Protein AF-A0A3D5JRG2-F1 (afdb_monomer_lite)

Foldseek 3Di:
DPPDDDDDDKDKDFQFDPDPDDGPAPVVSQPAFPVVVVVVLVVVVWDKDFDADPPRHRQWIWTDDDPKIKIFGWDFDDDVDNVHGPGIGTGMIMMD

pLDDT: mean 82.22, std 13.92, range [37.5, 97.5]

Secondary structure (DSSP, 8-state):
-PPPPP----EEEE-----SS----HHHH--SBHHHHHHHHHHTT-EEEEEE-TTSSEEEEEEEETTEEEEEEEEEEE-SSTTSEEEEEEEEEEE-

Sequence (96 aa):
MKKAGGVRTRLDLDFIDTTANQSAPATEICRIDSDRFASGLKAQGFVCESVSGEHGRVAYVQFQRERMRVIVDRIGVPSTSPRHIAHTCVHHVTVD

Radius of gyration: 15.92 Å; chains: 1; bounding box: 32×30×49 Å

Structure (mmCIF, N/CA/C/O backbone):
data_AF-A0A3D5JRG2-F1
#
_entry.id   AF-A0A3D5JRG2-F1
#
loop_
_atom_site.group_PDB
_atom_site.id
_atom_site.type_symbol
_atom_site.label_atom_id
_atom_site.label_alt_id
_atom_site.label_comp_id
_atom_site.label_asym_id
_atom_site.label_entity_id
_atom_site.label_seq_id
_atom_site.pdbx_PDB_ins_code
_atom_site.Cartn_x
_atom_site.Cartn_y
_atom_site.Cartn_z
_atom_site.occupancy
_atom_site.B_iso_or_equiv
_atom_site.auth_seq_id
_atom_site.auth_comp_id
_atom_site.auth_asym_id
_atom_site.auth_atom_id
_atom_site.pdbx_PDB_model_num
ATOM 1 N N . MET A 1 1 ? -7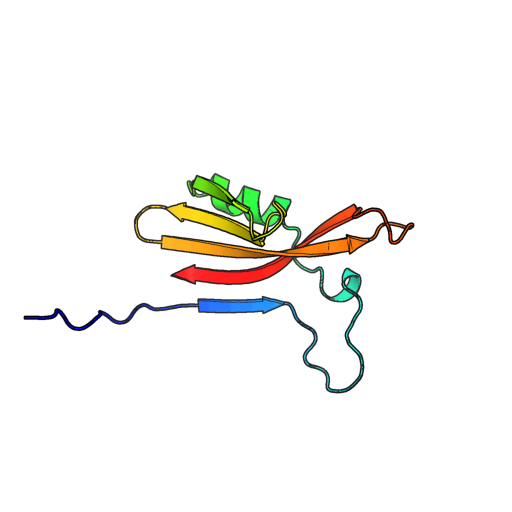.062 -18.127 33.734 1.00 37.50 1 MET A N 1
ATOM 2 C CA . MET A 1 1 ? -7.796 -18.445 32.486 1.00 37.50 1 MET A CA 1
ATOM 3 C C . MET A 1 1 ? -7.198 -17.640 31.338 1.00 37.50 1 MET A C 1
ATOM 5 O O . MET A 1 1 ? -7.368 -16.429 31.311 1.00 37.50 1 MET A O 1
ATOM 9 N N . LYS A 1 2 ? -6.453 -18.278 30.426 1.00 44.00 2 LYS A N 1
ATOM 10 C CA . LYS A 1 2 ? -6.040 -17.649 29.161 1.00 44.00 2 LYS A CA 1
ATOM 11 C C . LYS A 1 2 ? -7.256 -17.681 28.232 1.00 44.00 2 LYS A C 1
ATOM 13 O O . LYS A 1 2 ? -7.739 -18.767 27.926 1.00 44.00 2 LYS A O 1
ATOM 18 N N . LYS A 1 3 ? -7.794 -16.521 27.845 1.00 43.41 3 LYS A N 1
ATOM 19 C CA . LYS A 1 3 ? -8.822 -16.464 26.796 1.00 43.41 3 LYS A CA 1
ATOM 20 C C . LYS A 1 3 ? -8.206 -17.028 25.515 1.00 43.41 3 LYS A C 1
ATOM 22 O O . LYS A 1 3 ? -7.162 -16.544 25.084 1.00 43.41 3 LYS A O 1
ATOM 27 N N . ALA A 1 4 ? -8.832 -18.061 24.955 1.00 51.47 4 ALA A N 1
ATOM 28 C CA . ALA A 1 4 ? -8.516 -18.553 23.624 1.00 51.47 4 ALA A CA 1
ATOM 29 C C . ALA A 1 4 ? -8.624 -17.378 22.639 1.00 51.47 4 ALA A C 1
ATOM 31 O O . ALA A 1 4 ? -9.612 -16.640 22.665 1.00 51.47 4 ALA A O 1
ATOM 32 N N . GLY A 1 5 ? -7.570 -17.161 21.849 1.00 50.88 5 GLY A N 1
ATOM 33 C CA . GLY A 1 5 ? -7.534 -16.118 20.831 1.00 50.88 5 GLY A CA 1
ATOM 34 C C . GLY A 1 5 ? -8.686 -16.327 19.858 1.00 50.88 5 GLY A C 1
ATOM 35 O O . GLY A 1 5 ? -8.782 -17.385 19.242 1.00 50.88 5 GLY A O 1
ATOM 36 N N . GLY A 1 6 ? -9.585 -15.345 19.773 1.00 56.22 6 GLY A N 1
ATOM 37 C CA . GLY A 1 6 ? -10.649 -15.354 18.776 1.00 56.22 6 GLY A CA 1
ATOM 38 C C . GLY A 1 6 ? -10.051 -15.448 17.375 1.00 56.22 6 GLY A C 1
ATOM 39 O O . GLY A 1 6 ? -8.939 -14.966 17.149 1.00 56.22 6 GLY A O 1
ATOM 40 N N . VAL A 1 7 ? -10.781 -16.081 16.455 1.00 61.34 7 VAL A N 1
ATOM 41 C CA . VAL A 1 7 ? -10.406 -16.161 15.040 1.00 61.34 7 VAL A CA 1
ATOM 42 C C . VAL A 1 7 ? -10.151 -14.739 14.540 1.00 61.34 7 VAL A C 1
ATOM 44 O O . VAL A 1 7 ? -11.081 -13.949 14.394 1.00 61.34 7 VAL A O 1
ATOM 47 N N . ARG A 1 8 ? -8.879 -14.391 14.341 1.00 65.44 8 ARG A N 1
ATOM 48 C CA . ARG A 1 8 ? -8.495 -13.193 13.603 1.00 65.44 8 ARG A CA 1
ATOM 49 C C . ARG A 1 8 ? -8.597 -13.555 12.133 1.00 65.44 8 ARG A C 1
ATOM 51 O O . ARG A 1 8 ? -7.782 -14.330 11.638 1.00 65.44 8 ARG A O 1
ATOM 58 N N . THR A 1 9 ? -9.621 -13.045 11.462 1.00 80.62 9 THR A N 1
ATOM 59 C CA . THR A 1 9 ? -9.701 -13.132 10.006 1.00 80.62 9 THR A CA 1
ATOM 60 C C . THR A 1 9 ? -8.633 -12.210 9.442 1.00 80.62 9 THR A C 1
ATOM 62 O O . THR A 1 9 ? -8.786 -10.994 9.498 1.00 80.62 9 THR A O 1
ATOM 65 N N . ARG A 1 10 ? -7.541 -12.798 8.955 1.00 89.12 10 ARG A N 1
ATOM 66 C CA . ARG A 1 10 ? -6.475 -12.091 8.250 1.00 89.12 10 ARG A CA 1
ATOM 67 C C . ARG A 1 10 ? -6.665 -12.294 6.753 1.00 89.12 10 ARG A C 1
ATOM 69 O O . ARG A 1 10 ? -6.881 -13.425 6.318 1.00 89.12 10 ARG A O 1
ATOM 76 N N . LEU A 1 11 ? -6.598 -11.209 5.991 1.00 93.25 11 LEU A N 1
ATOM 77 C CA . LEU A 1 11 ? -6.520 -11.252 4.534 1.00 93.25 11 LEU A CA 1
ATOM 78 C C . LEU A 1 11 ? -5.136 -10.776 4.107 1.00 93.25 11 LEU A C 1
ATOM 80 O O . LEU A 1 11 ? -4.726 -9.683 4.490 1.00 93.25 11 LEU A O 1
ATOM 84 N N . ASP A 1 12 ? -4.468 -11.581 3.292 1.00 93.44 12 ASP A N 1
ATOM 85 C CA . ASP A 1 12 ? -3.186 -11.264 2.677 1.00 93.44 12 ASP A CA 1
ATOM 86 C C . ASP A 1 12 ? -3.362 -11.221 1.157 1.00 93.44 12 ASP A C 1
ATOM 88 O O . ASP A 1 12 ? -3.956 -12.123 0.561 1.00 93.44 12 ASP A O 1
ATOM 92 N N . LEU A 1 13 ? -2.890 -10.141 0.542 1.00 92.00 13 LEU A N 1
ATOM 93 C CA . LEU A 1 13 ? -2.951 -9.911 -0.898 1.00 92.00 13 LEU A CA 1
ATOM 94 C C . LEU A 1 13 ? -1.545 -9.598 -1.401 1.00 92.00 13 LEU A C 1
ATOM 96 O O . LEU A 1 13 ? -0.992 -8.548 -1.072 1.00 92.00 13 LEU A O 1
ATOM 100 N N . ASP A 1 14 ? -1.004 -10.492 -2.221 1.00 89.88 14 ASP A N 1
ATOM 101 C CA . ASP A 1 14 ? 0.300 -10.343 -2.860 1.00 89.88 14 ASP A CA 1
ATOM 102 C C . ASP A 1 14 ? 0.153 -9.904 -4.318 1.00 89.88 14 ASP A C 1
ATOM 104 O O . ASP A 1 14 ? -0.581 -10.509 -5.104 1.00 89.88 14 ASP A O 1
ATOM 108 N N . PHE A 1 15 ? 0.898 -8.867 -4.692 1.00 87.50 15 PHE A N 1
ATOM 109 C CA . PHE A 1 15 ? 1.060 -8.424 -6.072 1.00 87.50 15 PHE A CA 1
ATOM 110 C C . PHE A 1 15 ? 2.443 -8.868 -6.535 1.00 87.50 15 PHE A C 1
ATOM 112 O O . PHE A 1 15 ? 3.412 -8.124 -6.422 1.00 87.50 15 PHE A O 1
ATOM 119 N N . ILE A 1 16 ? 2.531 -10.111 -7.009 1.00 83.62 16 ILE A N 1
ATOM 120 C CA . ILE A 1 16 ? 3.780 -10.756 -7.428 1.00 83.62 16 ILE A CA 1
ATOM 121 C C . ILE A 1 16 ? 3.598 -11.487 -8.759 1.00 83.62 16 ILE A C 1
ATOM 123 O O . ILE A 1 16 ? 2.484 -11.855 -9.137 1.00 83.62 16 ILE A O 1
ATOM 127 N N . ASP A 1 17 ? 4.707 -11.724 -9.452 1.00 82.69 17 ASP A N 1
ATOM 128 C CA . ASP A 1 17 ? 4.764 -12.693 -10.542 1.00 82.69 17 ASP A CA 1
ATOM 129 C C . ASP A 1 17 ? 4.977 -14.099 -9.960 1.00 82.69 17 ASP A C 1
ATOM 131 O O . ASP A 1 17 ? 5.935 -14.336 -9.225 1.00 82.69 17 ASP A O 1
ATOM 135 N N . THR A 1 18 ? 4.058 -15.019 -10.253 1.00 81.38 18 THR A N 1
ATOM 136 C CA . THR A 1 18 ? 4.101 -16.413 -9.782 1.00 81.38 18 THR A CA 1
ATOM 137 C C . THR A 1 18 ? 4.615 -17.387 -10.843 1.00 81.38 18 THR A C 1
ATOM 139 O O . THR A 1 18 ? 4.620 -18.600 -10.615 1.00 81.38 18 THR A O 1
ATOM 142 N N . THR A 1 19 ? 5.032 -16.895 -12.014 1.00 80.62 19 THR A N 1
ATOM 143 C CA . THR A 1 19 ? 5.534 -17.750 -13.089 1.00 80.62 19 THR A CA 1
ATOM 144 C C . THR A 1 19 ? 6.903 -18.345 -12.744 1.00 80.62 19 THR A C 1
ATOM 146 O O . THR A 1 19 ? 7.752 -17.731 -12.103 1.00 80.62 19 THR A O 1
ATOM 149 N N . ALA A 1 20 ? 7.120 -19.601 -13.146 1.00 70.00 20 ALA A N 1
ATOM 150 C CA . ALA A 1 20 ? 8.273 -20.391 -12.708 1.00 70.00 20 ALA A CA 1
ATOM 151 C C . ALA A 1 20 ? 9.618 -19.956 -13.323 1.00 70.00 20 ALA A C 1
ATOM 153 O O . ALA A 1 20 ? 10.659 -20.444 -12.895 1.00 70.00 20 ALA A O 1
ATOM 154 N N . ASN A 1 21 ? 9.613 -19.074 -14.328 1.00 61.34 21 ASN A N 1
ATOM 155 C CA . ASN A 1 21 ? 10.816 -18.627 -15.019 1.00 61.34 21 ASN A CA 1
ATOM 156 C C . ASN A 1 21 ? 10.730 -17.128 -15.324 1.00 61.34 21 ASN A C 1
ATOM 158 O O . ASN A 1 21 ? 9.989 -16.725 -16.214 1.00 61.34 21 ASN A O 1
ATOM 162 N N . GLN A 1 22 ? 11.620 -16.384 -14.659 1.00 59.59 22 GLN A N 1
ATOM 163 C CA . GLN A 1 22 ? 11.826 -14.928 -14.670 1.00 59.59 22 GLN A CA 1
ATOM 164 C C . GLN A 1 22 ? 10.985 -14.163 -13.641 1.00 59.59 22 GLN A C 1
ATOM 166 O O . GLN A 1 22 ? 9.776 -14.289 -13.572 1.00 59.59 22 GLN A O 1
ATOM 171 N N . SER A 1 23 ? 11.673 -13.353 -12.831 1.00 72.25 23 SER A N 1
ATOM 172 C CA . SER A 1 23 ? 11.048 -12.342 -11.981 1.00 72.25 23 SER A CA 1
ATOM 173 C C . SER A 1 23 ? 10.670 -11.173 -12.881 1.00 72.25 23 SER A C 1
ATOM 175 O O . SER A 1 23 ? 11.576 -10.473 -13.345 1.00 72.25 23 SER A O 1
ATOM 177 N N . ALA A 1 24 ? 9.376 -10.950 -13.129 1.00 74.25 24 ALA A N 1
ATOM 178 C CA . ALA A 1 24 ? 8.937 -9.751 -13.834 1.00 74.25 24 ALA A CA 1
ATOM 179 C C . ALA A 1 24 ? 9.556 -8.484 -13.204 1.00 74.25 24 ALA A C 1
ATOM 181 O O . ALA A 1 24 ? 9.697 -8.393 -11.974 1.00 74.25 24 ALA A O 1
ATOM 182 N N . PRO A 1 25 ? 9.964 -7.493 -14.016 1.00 78.50 25 PRO A N 1
ATOM 183 C CA . PRO A 1 25 ? 10.467 -6.232 -13.495 1.00 78.50 25 PRO A CA 1
ATOM 184 C C . PRO A 1 25 ? 9.382 -5.523 -12.675 1.00 78.50 25 PRO A C 1
ATOM 186 O O . PRO A 1 25 ? 8.187 -5.634 -12.954 1.00 78.50 25 PRO A O 1
ATOM 189 N N . ALA A 1 26 ? 9.792 -4.721 -11.687 1.00 74.31 26 ALA A N 1
ATOM 190 C CA . ALA A 1 26 ? 8.866 -3.997 -10.810 1.00 74.31 26 ALA A CA 1
ATOM 191 C C . ALA A 1 26 ? 7.838 -3.147 -11.584 1.00 74.31 26 ALA A C 1
ATOM 193 O O . ALA A 1 26 ? 6.712 -2.989 -11.126 1.00 74.31 26 ALA A O 1
ATOM 194 N N . THR A 1 27 ? 8.189 -2.647 -12.773 1.00 77.88 27 THR A N 1
ATOM 195 C CA . THR A 1 27 ? 7.282 -1.922 -13.680 1.00 77.88 27 THR A CA 1
ATOM 196 C C . THR A 1 27 ? 6.090 -2.753 -14.163 1.00 77.88 27 THR A C 1
ATOM 198 O O . THR A 1 27 ? 5.035 -2.189 -14.423 1.00 77.88 27 THR A O 1
ATOM 201 N N . GLU A 1 28 ? 6.231 -4.073 -14.292 1.00 79.06 28 GLU A N 1
ATOM 202 C CA . GLU A 1 28 ? 5.166 -4.975 -14.762 1.00 79.06 28 GLU A CA 1
ATOM 203 C C . GLU A 1 28 ? 4.263 -5.466 -13.619 1.00 79.06 28 GLU A C 1
ATOM 205 O O . GLU A 1 28 ? 3.066 -5.713 -13.817 1.00 79.06 28 GLU A O 1
ATOM 210 N N . ILE A 1 29 ? 4.829 -5.550 -12.411 1.00 81.56 29 ILE A N 1
ATOM 211 C CA . ILE A 1 29 ? 4.129 -5.915 -11.171 1.00 81.56 29 ILE A CA 1
ATOM 212 C C . ILE A 1 29 ? 3.400 -4.703 -10.559 1.00 81.56 29 ILE A C 1
ATOM 214 O O . ILE A 1 29 ? 2.380 -4.855 -9.887 1.00 81.56 29 ILE A O 1
ATOM 218 N N . CYS A 1 30 ? 3.877 -3.484 -10.819 1.00 84.38 30 CYS A N 1
ATOM 219 C CA . CYS A 1 30 ? 3.321 -2.229 -10.313 1.00 84.38 30 CYS A CA 1
ATOM 220 C C . CYS A 1 30 ? 1.939 -1.917 -10.918 1.00 84.38 30 CYS A C 1
ATOM 222 O O . CYS A 1 30 ? 1.797 -1.169 -11.882 1.00 84.38 30 CYS A O 1
ATOM 224 N N . ARG A 1 31 ? 0.894 -2.527 -10.344 1.00 83.12 31 ARG A N 1
ATOM 225 C CA . ARG A 1 31 ? -0.511 -2.363 -10.764 1.00 83.12 31 ARG A CA 1
ATOM 226 C C . ARG A 1 31 ? -1.278 -1.341 -9.935 1.00 83.12 31 ARG A C 1
ATOM 228 O O . ARG A 1 31 ? -2.218 -0.731 -10.441 1.00 83.12 31 ARG A O 1
ATOM 235 N N . ILE A 1 32 ? -0.902 -1.171 -8.669 1.00 90.06 32 ILE A N 1
ATOM 236 C CA . ILE A 1 32 ? -1.586 -0.283 -7.728 1.00 90.06 32 ILE A CA 1
ATOM 237 C C . ILE A 1 32 ? -0.600 0.763 -7.227 1.00 90.06 32 ILE A C 1
ATOM 239 O O . ILE A 1 32 ? 0.304 0.458 -6.451 1.00 90.06 32 ILE A O 1
ATOM 243 N N . ASP A 1 33 ? -0.818 2.006 -7.644 1.00 91.00 33 ASP A N 1
ATOM 244 C CA . ASP A 1 33 ? -0.080 3.161 -7.141 1.00 91.00 33 ASP A CA 1
ATOM 245 C C . ASP A 1 33 ? -0.302 3.346 -5.629 1.00 91.00 33 ASP A C 1
ATOM 247 O O . ASP A 1 33 ? -1.440 3.351 -5.139 1.00 91.00 33 ASP A O 1
ATOM 251 N N . SER A 1 34 ? 0.795 3.492 -4.885 1.00 91.06 34 SER A N 1
ATOM 252 C CA . SER A 1 34 ? 0.763 3.559 -3.423 1.00 91.06 34 SER A CA 1
ATOM 253 C C . SER A 1 34 ? 0.073 4.822 -2.900 1.00 91.06 34 SER A C 1
ATOM 255 O O . SER A 1 34 ? -0.630 4.763 -1.887 1.00 91.06 34 SER A O 1
ATOM 257 N N . ASP A 1 35 ? 0.245 5.967 -3.561 1.00 91.81 35 ASP A N 1
ATOM 258 C CA . ASP A 1 35 ? -0.313 7.237 -3.089 1.00 91.81 35 ASP A CA 1
ATOM 259 C C . ASP A 1 35 ? -1.822 7.293 -3.322 1.00 91.81 35 ASP A C 1
ATOM 261 O O . ASP A 1 35 ? -2.582 7.731 -2.447 1.00 91.81 35 ASP A O 1
ATOM 265 N N . ARG A 1 36 ? -2.281 6.755 -4.456 1.00 93.69 36 ARG A N 1
ATOM 266 C CA . ARG A 1 36 ? -3.704 6.553 -4.736 1.00 93.69 36 ARG A CA 1
ATOM 267 C C . ARG A 1 36 ? -4.338 5.601 -3.725 1.00 93.69 36 ARG A C 1
ATOM 269 O O . ARG A 1 36 ? -5.409 5.911 -3.200 1.00 93.69 36 ARG A O 1
ATOM 276 N N . PHE A 1 37 ? -3.686 4.477 -3.423 1.00 94.50 37 PHE A N 1
ATOM 277 C CA . PHE A 1 37 ? -4.174 3.518 -2.429 1.00 94.50 37 PHE A CA 1
ATOM 278 C C . PHE A 1 37 ? -4.289 4.157 -1.036 1.00 94.50 37 PHE A C 1
ATOM 280 O O . PHE A 1 37 ? -5.344 4.100 -0.399 1.00 94.50 37 PHE A O 1
ATOM 287 N N . ALA A 1 38 ? -3.235 4.853 -0.600 1.00 94.69 38 ALA A N 1
ATOM 288 C CA . ALA A 1 38 ? -3.201 5.550 0.682 1.00 94.69 38 ALA A CA 1
ATOM 289 C C . ALA A 1 38 ? -4.288 6.627 0.789 1.00 94.69 38 ALA A C 1
ATOM 291 O O . ALA A 1 38 ? -4.942 6.754 1.825 1.00 94.69 38 ALA A O 1
ATOM 292 N N . SER A 1 39 ? -4.500 7.394 -0.282 1.00 95.44 39 SER A N 1
ATOM 293 C CA . SER A 1 39 ? -5.543 8.423 -0.343 1.00 95.44 39 SER A CA 1
ATOM 294 C C . SER A 1 39 ? -6.942 7.822 -0.214 1.00 95.44 39 SER A C 1
ATOM 296 O O . SER A 1 39 ? -7.776 8.373 0.502 1.00 95.44 39 SER A O 1
ATOM 298 N N . GLY A 1 40 ? -7.181 6.660 -0.832 1.00 96.75 40 GLY A N 1
ATOM 299 C CA . GLY A 1 40 ? -8.437 5.921 -0.698 1.00 96.75 40 GLY A CA 1
ATOM 300 C C . GLY A 1 40 ? -8.739 5.524 0.749 1.00 96.75 40 GLY A C 1
ATOM 301 O O . GLY A 1 40 ? -9.834 5.788 1.240 1.00 96.75 40 GLY A O 1
ATOM 302 N N . LEU A 1 41 ? -7.759 4.963 1.466 1.00 96.62 41 LEU A N 1
ATOM 303 C CA . LEU A 1 41 ? -7.927 4.591 2.877 1.00 96.62 41 LEU A CA 1
ATOM 304 C C . LEU A 1 41 ? -8.117 5.814 3.784 1.00 96.62 41 LEU A C 1
ATOM 306 O O . LEU A 1 41 ? -8.997 5.816 4.647 1.00 96.62 41 LEU A O 1
ATOM 310 N N . LYS A 1 42 ? -7.354 6.889 3.561 1.00 96.50 42 LYS A N 1
ATOM 311 C CA . LYS A 1 42 ? -7.512 8.148 4.308 1.00 96.50 42 LYS A 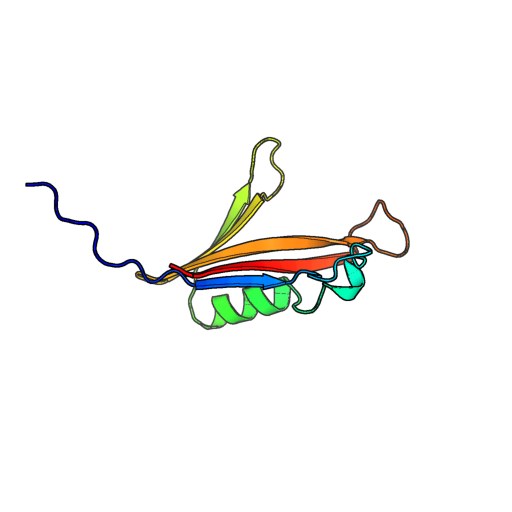CA 1
ATOM 312 C C . LYS A 1 42 ? -8.900 8.760 4.112 1.00 96.50 42 LYS A C 1
ATOM 314 O O . LYS A 1 42 ? -9.507 9.197 5.085 1.00 96.50 42 LYS A O 1
ATOM 319 N N . ALA A 1 43 ? -9.438 8.729 2.891 1.00 97.31 43 ALA A N 1
ATOM 320 C CA . ALA A 1 43 ? -10.796 9.198 2.603 1.00 97.31 43 ALA A CA 1
ATOM 321 C C . ALA A 1 43 ? -11.881 8.379 3.330 1.00 97.31 43 ALA A C 1
ATOM 323 O O . ALA A 1 43 ? -12.976 8.879 3.568 1.00 97.31 43 ALA A O 1
ATOM 324 N N . GLN A 1 44 ? -11.570 7.140 3.721 1.00 96.25 44 GLN A N 1
ATOM 325 C CA . GLN A 1 44 ? -12.426 6.284 4.548 1.00 96.25 44 GLN A CA 1
ATOM 326 C C . GLN A 1 44 ? -12.178 6.466 6.061 1.00 96.25 44 GLN A C 1
ATOM 328 O O . GLN A 1 44 ? -12.726 5.720 6.869 1.00 96.25 44 GLN A O 1
ATOM 333 N N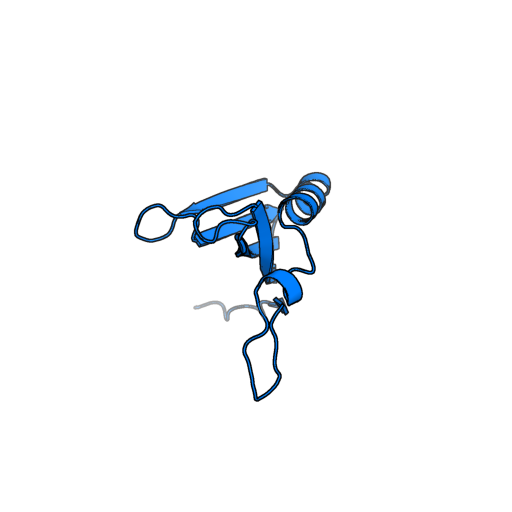 . GLY A 1 45 ? -11.363 7.439 6.474 1.00 96.69 45 GLY A N 1
ATOM 334 C CA . GLY A 1 45 ? -11.115 7.751 7.884 1.00 96.69 45 GLY A CA 1
ATOM 335 C C . GLY A 1 45 ? -10.044 6.892 8.557 1.00 96.69 45 GLY A C 1
ATOM 336 O O . GLY A 1 45 ? -9.994 6.845 9.783 1.00 96.69 45 GLY A O 1
ATOM 337 N N . PHE A 1 46 ? -9.193 6.204 7.791 1.00 97.50 46 PHE A N 1
ATOM 338 C CA . PHE A 1 46 ? -8.016 5.555 8.365 1.00 97.50 46 PHE A CA 1
ATOM 339 C C . PHE A 1 46 ? -6.917 6.574 8.680 1.00 97.50 46 PHE A C 1
ATOM 341 O O . PHE A 1 46 ? -6.590 7.435 7.858 1.00 97.50 46 PHE A O 1
ATOM 348 N N . VAL A 1 47 ? -6.289 6.420 9.845 1.00 96.38 47 VAL A N 1
ATOM 349 C CA . VAL A 1 47 ? -5.074 7.148 10.227 1.00 96.38 47 VAL A CA 1
ATOM 350 C C . VAL A 1 47 ? -3.868 6.426 9.640 1.00 96.38 47 VAL A C 1
ATOM 352 O O . VAL A 1 47 ? -3.757 5.213 9.775 1.00 96.38 47 VAL A O 1
ATOM 355 N N . CYS A 1 48 ? -2.983 7.163 8.973 1.00 94.94 48 CYS A N 1
ATOM 356 C CA . CYS A 1 48 ? -1.824 6.627 8.261 1.00 94.94 48 CYS A CA 1
ATOM 357 C C . CYS A 1 48 ? -0.535 6.906 9.037 1.00 94.94 48 CYS A C 1
ATOM 359 O O . CYS A 1 48 ? -0.257 8.059 9.361 1.00 94.94 48 CYS A O 1
ATOM 361 N N . GLU A 1 49 ? 0.297 5.885 9.217 1.00 92.69 49 GLU A N 1
ATOM 362 C CA . GLU A 1 49 ? 1.606 5.985 9.863 1.00 92.69 49 GLU A CA 1
ATOM 363 C C . GLU A 1 49 ? 2.665 5.258 9.029 1.00 92.69 49 GLU A C 1
ATOM 365 O O . GLU A 1 49 ? 2.430 4.165 8.512 1.00 92.69 49 GLU A O 1
ATOM 370 N N . SER A 1 50 ? 3.841 5.870 8.881 1.00 89.38 50 SER A N 1
ATOM 371 C CA . SER A 1 50 ? 4.992 5.218 8.245 1.00 89.38 50 SER A CA 1
ATOM 372 C C . SER A 1 50 ? 5.836 4.549 9.317 1.00 89.38 50 SER A C 1
ATOM 374 O O . SER A 1 50 ? 6.242 5.212 10.271 1.00 89.38 50 SER A O 1
ATOM 376 N N . VAL A 1 51 ? 6.111 3.257 9.155 1.00 82.31 51 VAL A N 1
ATOM 377 C CA . VAL A 1 51 ? 6.959 2.510 10.081 1.00 82.31 51 VAL A CA 1
ATOM 378 C C . VAL A 1 51 ? 8.315 2.295 9.434 1.00 82.31 51 VAL A C 1
ATOM 380 O O . VAL A 1 51 ? 8.429 1.673 8.377 1.00 82.31 51 VAL A O 1
ATOM 383 N N . SER A 1 52 ? 9.353 2.834 10.066 1.00 80.62 52 SER A N 1
ATOM 384 C CA . SER A 1 52 ? 10.734 2.645 9.631 1.00 80.62 52 SER A CA 1
ATOM 385 C C . SER A 1 52 ? 11.303 1.348 10.193 1.00 80.62 52 SER A C 1
ATOM 387 O O . SER A 1 52 ? 11.150 1.061 11.378 1.00 80.62 52 SER A O 1
ATOM 389 N N . GLY A 1 53 ? 11.964 0.573 9.338 1.00 73.69 53 GLY A N 1
ATOM 390 C CA . GLY A 1 53 ? 12.713 -0.612 9.735 1.00 73.69 53 GLY A CA 1
ATOM 391 C C . GLY A 1 53 ? 14.112 -0.278 10.248 1.00 73.69 53 GLY A C 1
ATOM 392 O O . GLY A 1 53 ? 14.512 0.888 10.364 1.00 73.69 53 GLY A O 1
ATOM 393 N N . GLU A 1 54 ? 14.882 -1.331 10.510 1.00 69.56 54 GLU A N 1
ATOM 394 C CA . GLU A 1 54 ? 16.318 -1.234 10.767 1.00 69.56 54 GLU A CA 1
ATOM 395 C C . GLU A 1 54 ? 16.974 -0.464 9.603 1.00 69.56 54 GLU A C 1
ATOM 397 O O . GLU A 1 54 ? 16.668 -0.708 8.437 1.00 69.56 54 GLU A O 1
ATOM 402 N N . HIS A 1 55 ? 17.814 0.529 9.905 1.00 73.69 55 HIS A N 1
ATOM 403 C CA . HIS A 1 55 ? 18.388 1.509 8.956 1.00 73.69 55 HIS A CA 1
ATOM 404 C C . HIS A 1 55 ? 17.505 2.703 8.544 1.00 73.69 55 HIS A C 1
ATOM 406 O O . HIS A 1 55 ? 17.879 3.440 7.630 1.00 73.69 55 HIS A O 1
ATOM 412 N N . GLY A 1 56 ? 16.367 2.946 9.203 1.00 61.34 56 GLY A N 1
ATOM 413 C CA . GLY A 1 56 ? 15.598 4.191 9.033 1.00 61.34 56 GLY A CA 1
ATOM 414 C C . GLY A 1 56 ? 14.881 4.325 7.684 1.00 61.34 56 GLY A C 1
ATOM 415 O O . GLY A 1 56 ? 14.291 5.366 7.398 1.00 61.34 56 GLY A O 1
ATOM 416 N N . ARG A 1 57 ? 14.907 3.274 6.859 1.00 66.81 57 ARG A N 1
ATOM 417 C CA . ARG A 1 57 ? 14.084 3.165 5.652 1.00 66.81 57 ARG A CA 1
ATOM 418 C C . ARG A 1 57 ? 12.670 2.782 6.064 1.00 66.81 57 ARG A C 1
ATOM 420 O O . ARG A 1 57 ? 12.509 1.943 6.945 1.00 66.81 57 ARG A O 1
ATOM 427 N N . VAL A 1 58 ? 11.660 3.371 5.426 1.00 67.44 58 VAL A N 1
ATOM 428 C CA . VAL A 1 58 ? 10.267 2.943 5.618 1.00 67.44 58 VAL A CA 1
ATOM 429 C C . VAL A 1 58 ? 10.175 1.468 5.230 1.00 67.44 58 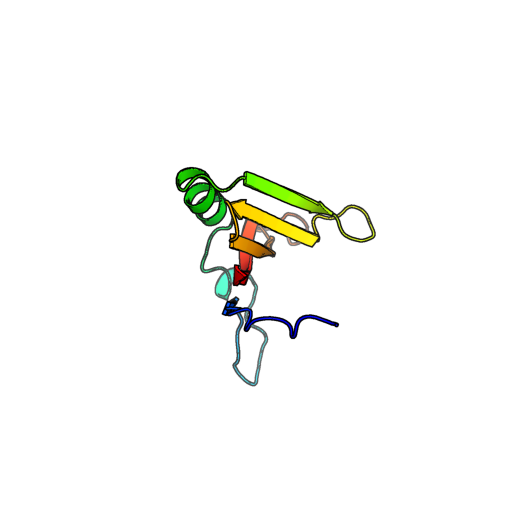VAL A C 1
ATOM 431 O O . VAL A 1 58 ? 10.438 1.125 4.080 1.00 67.44 58 VAL A O 1
ATOM 434 N N . ALA A 1 59 ? 9.862 0.616 6.204 1.00 75.56 59 ALA A N 1
ATOM 435 C CA . ALA A 1 59 ? 9.654 -0.810 5.994 1.00 75.56 59 ALA A CA 1
ATOM 436 C 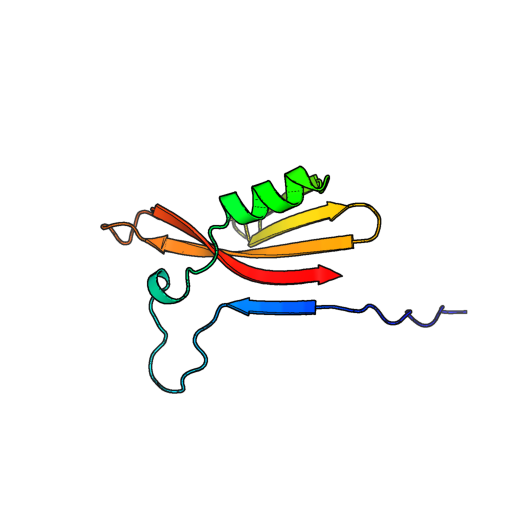C . ALA A 1 59 ? 8.254 -1.047 5.423 1.00 75.56 59 ALA A C 1
ATOM 438 O O . ALA A 1 59 ? 8.112 -1.717 4.408 1.00 75.56 59 ALA A O 1
ATOM 439 N N . TYR A 1 60 ? 7.246 -0.420 6.033 1.00 81.75 60 TYR A N 1
ATOM 440 C CA . TYR A 1 60 ? 5.855 -0.499 5.601 1.00 81.75 60 TYR A CA 1
ATOM 441 C C . TYR A 1 60 ? 5.074 0.745 6.019 1.00 81.75 60 TYR A C 1
ATOM 443 O O . TYR A 1 60 ? 5.514 1.553 6.846 1.00 81.75 60 TYR A O 1
ATOM 451 N N . VAL A 1 61 ? 3.881 0.893 5.454 1.00 91.81 61 VAL A N 1
ATOM 452 C CA . VAL A 1 61 ? 2.911 1.898 5.891 1.00 91.81 61 VAL A CA 1
ATOM 453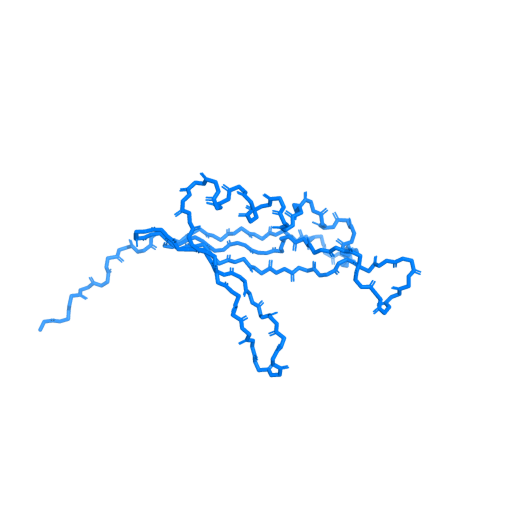 C C . VAL A 1 61 ? 1.709 1.201 6.486 1.00 91.81 61 VAL A C 1
ATOM 455 O O . VAL A 1 61 ? 1.167 0.274 5.893 1.00 91.81 61 VAL A O 1
ATOM 458 N N . GLN A 1 62 ? 1.303 1.646 7.670 1.00 94.25 62 GLN A N 1
ATOM 459 C CA . GLN A 1 62 ? 0.124 1.129 8.340 1.00 94.25 62 GLN A CA 1
ATOM 460 C C . GLN A 1 62 ? -1.003 2.152 8.328 1.00 94.25 62 GLN A C 1
ATOM 462 O O . GLN A 1 62 ? -0.789 3.358 8.456 1.00 94.25 62 GLN A O 1
ATOM 467 N N . PHE A 1 63 ? -2.216 1.639 8.205 1.00 96.56 63 PHE A N 1
ATOM 468 C CA . PHE A 1 63 ? -3.453 2.388 8.278 1.00 96.56 63 PHE A CA 1
ATOM 469 C C . PHE A 1 63 ? -4.311 1.772 9.374 1.00 96.56 63 PHE A C 1
ATOM 471 O O . PHE A 1 63 ? -4.511 0.558 9.383 1.00 96.56 63 PHE A O 1
ATOM 478 N N . GLN A 1 64 ? -4.828 2.582 10.292 1.00 95.38 64 GLN A N 1
ATOM 479 C CA . GLN A 1 64 ? -5.653 2.095 11.397 1.00 95.38 64 GLN A CA 1
ATOM 480 C C . GLN A 1 64 ? -6.983 2.842 11.475 1.00 95.38 64 GLN A C 1
ATOM 482 O O . GLN A 1 64 ? -7.032 4.067 11.338 1.00 95.38 64 GLN A O 1
ATOM 487 N N . ARG A 1 65 ? -8.065 2.092 11.706 1.00 94.94 65 ARG A N 1
ATOM 488 C CA . ARG A 1 65 ? -9.406 2.614 11.994 1.00 94.94 65 ARG A CA 1
ATOM 489 C C . ARG A 1 65 ? -10.149 1.632 12.895 1.00 94.94 65 ARG A C 1
ATOM 491 O O . ARG A 1 65 ? -10.400 0.497 12.500 1.00 94.94 65 ARG A O 1
ATOM 498 N N . GLU A 1 66 ? -10.541 2.080 14.085 1.00 90.06 66 GLU A N 1
ATOM 499 C CA . GLU A 1 66 ? -11.231 1.256 15.089 1.00 90.06 66 GLU A CA 1
ATOM 500 C C . GLU A 1 66 ? -10.496 -0.068 15.388 1.00 90.06 66 GLU A C 1
ATOM 502 O O . GLU A 1 66 ? -9.420 -0.059 15.978 1.00 90.06 66 GLU A O 1
ATOM 507 N N . ARG A 1 67 ? -11.085 -1.211 15.006 1.00 87.88 67 ARG A N 1
ATOM 508 C CA . ARG A 1 67 ? -10.533 -2.562 15.185 1.00 87.88 67 ARG A CA 1
ATOM 509 C C . ARG A 1 67 ? -9.939 -3.142 13.902 1.00 87.88 67 ARG A C 1
ATOM 511 O O . ARG A 1 67 ? -9.700 -4.341 13.871 1.00 87.88 67 ARG A O 1
ATOM 518 N N . MET A 1 68 ? -9.757 -2.318 12.872 1.00 91.19 68 MET A N 1
ATOM 519 C CA . MET A 1 68 ? -9.200 -2.721 11.589 1.00 91.19 68 MET A CA 1
ATOM 520 C C . MET A 1 68 ? -7.843 -2.065 11.379 1.00 91.19 68 MET A C 1
ATOM 522 O O . MET A 1 68 ? -7.693 -0.844 11.528 1.00 91.19 68 MET A O 1
ATOM 526 N N . ARG A 1 69 ? -6.870 -2.870 10.977 1.00 94.38 69 ARG A N 1
ATOM 527 C CA . ARG A 1 69 ? -5.560 -2.402 10.553 1.00 94.38 69 ARG A CA 1
ATOM 528 C C . ARG A 1 69 ? -5.250 -2.944 9.162 1.00 94.38 69 ARG A C 1
ATOM 530 O O . ARG A 1 69 ? -5.606 -4.059 8.803 1.00 94.38 69 ARG A O 1
ATOM 537 N N . VAL A 1 70 ? -4.625 -2.092 8.358 1.00 96.12 70 VAL A N 1
ATOM 538 C CA . VAL A 1 70 ? -4.159 -2.410 7.010 1.00 96.12 70 VAL A CA 1
ATOM 539 C C . VAL A 1 70 ? -2.672 -2.097 6.953 1.00 96.12 70 VAL A C 1
ATOM 541 O O . VAL A 1 70 ? -2.277 -0.955 7.185 1.00 96.12 70 VAL A O 1
ATOM 544 N N . ILE A 1 71 ? -1.846 -3.098 6.672 1.00 95.50 71 ILE A N 1
ATOM 545 C CA . ILE A 1 71 ? -0.396 -2.955 6.507 1.00 95.50 71 ILE A CA 1
ATOM 546 C C . ILE A 1 71 ? -0.086 -3.072 5.022 1.00 95.50 71 ILE A C 1
ATOM 548 O O . ILE A 1 71 ? -0.594 -3.969 4.357 1.00 95.50 71 ILE A O 1
ATOM 552 N N . VAL A 1 72 ? 0.715 -2.143 4.509 1.00 94.50 72 VAL A N 1
ATOM 553 C CA . VAL A 1 72 ? 1.062 -2.045 3.094 1.00 94.50 72 VAL A CA 1
ATOM 554 C C . VAL A 1 72 ? 2.572 -2.037 2.940 1.00 94.50 72 VAL A C 1
ATOM 556 O O . VAL A 1 72 ? 3.232 -1.064 3.330 1.00 94.50 72 VAL A O 1
ATOM 559 N N . ASP A 1 73 ? 3.090 -3.072 2.291 1.00 91.44 73 ASP A N 1
ATOM 560 C CA . ASP A 1 73 ? 4.463 -3.092 1.799 1.00 91.44 73 ASP A CA 1
ATOM 561 C C . ASP A 1 73 ? 4.511 -2.494 0.396 1.00 91.44 73 ASP A C 1
ATOM 563 O O . ASP A 1 73 ? 3.594 -2.660 -0.421 1.00 91.44 73 ASP A O 1
ATOM 567 N N . ARG A 1 74 ? 5.596 -1.775 0.108 1.00 89.75 74 ARG A N 1
ATOM 568 C CA . ARG A 1 74 ? 5.756 -1.018 -1.135 1.00 89.75 74 ARG A CA 1
ATOM 569 C C . ARG A 1 74 ? 6.982 -1.476 -1.898 1.00 89.75 74 ARG A C 1
ATOM 571 O O . ARG A 1 74 ? 8.035 -1.700 -1.309 1.00 89.75 74 ARG A O 1
ATOM 578 N N . ILE A 1 75 ? 6.868 -1.500 -3.220 1.00 86.75 75 ILE A N 1
ATOM 579 C CA . ILE A 1 75 ? 7.999 -1.662 -4.130 1.00 86.75 75 ILE A CA 1
ATOM 580 C C . ILE A 1 75 ? 8.274 -0.346 -4.858 1.00 86.75 75 ILE A C 1
ATOM 582 O O . ILE A 1 75 ? 7.356 0.348 -5.298 1.00 86.75 75 ILE A O 1
ATOM 586 N N . GLY A 1 76 ? 9.549 0.028 -4.955 1.00 85.81 76 GLY A N 1
ATOM 587 C CA . GLY A 1 76 ? 9.979 1.197 -5.716 1.00 85.81 76 GLY A CA 1
ATOM 588 C C . GLY A 1 76 ? 10.135 0.856 -7.192 1.00 85.81 76 GLY A C 1
ATOM 589 O O . GLY A 1 76 ? 10.833 -0.097 -7.534 1.00 85.81 76 GLY A O 1
ATOM 590 N N . VAL A 1 77 ? 9.530 1.658 -8.065 1.00 79.62 77 VAL A N 1
ATOM 591 C CA . VAL A 1 77 ? 9.738 1.553 -9.509 1.00 79.62 77 VAL A CA 1
ATOM 592 C C . VAL A 1 77 ? 10.820 2.548 -9.932 1.00 79.62 77 VAL A C 1
ATOM 594 O O . VAL A 1 77 ? 10.657 3.753 -9.702 1.00 79.62 77 VAL A O 1
ATOM 597 N N . PRO A 1 78 ? 11.938 2.088 -10.522 1.00 77.44 78 PRO A N 1
ATOM 598 C CA . PRO A 1 78 ? 12.988 2.984 -10.977 1.00 77.44 78 PRO A CA 1
ATOM 599 C C . PRO A 1 78 ? 12.506 3.852 -12.147 1.00 77.44 78 PRO A C 1
ATOM 601 O O . PRO A 1 78 ? 11.711 3.438 -12.986 1.00 77.44 78 PRO A O 1
ATOM 604 N N . SER A 1 79 ? 13.014 5.078 -12.195 1.00 72.19 79 SER A N 1
ATOM 605 C CA . SER A 1 79 ? 12.943 5.970 -13.353 1.00 72.19 79 SER A CA 1
ATOM 606 C C . SER A 1 79 ? 13.884 5.494 -14.471 1.00 72.19 79 SER A C 1
ATOM 608 O O . SER A 1 79 ? 14.554 4.469 -14.348 1.00 72.19 79 SER A O 1
ATOM 610 N N . THR A 1 80 ? 14.022 6.284 -15.540 1.00 66.44 80 THR A N 1
ATOM 611 C CA . THR A 1 80 ? 15.047 6.112 -16.591 1.00 66.44 80 THR A CA 1
ATOM 612 C C . THR A 1 80 ? 16.487 5.997 -16.062 1.00 66.44 80 THR A C 1
ATOM 614 O O . THR A 1 80 ? 17.372 5.589 -16.810 1.00 66.44 80 THR A O 1
ATOM 617 N N . SER A 1 81 ? 16.735 6.310 -14.783 1.00 64.44 81 SER A N 1
ATOM 618 C CA . SER A 1 81 ? 17.959 5.963 -14.058 1.00 64.44 81 SER A CA 1
ATOM 619 C C . SER A 1 81 ? 17.659 4.985 -12.908 1.00 64.44 81 SER A C 1
ATOM 621 O O . SER A 1 81 ? 16.838 5.309 -12.043 1.00 64.44 81 SER A O 1
ATOM 623 N N . PRO A 1 82 ? 18.382 3.848 -12.796 1.00 62.75 82 PRO A N 1
ATOM 624 C CA . PRO A 1 82 ? 18.176 2.857 -11.732 1.00 62.75 82 PRO A CA 1
ATOM 625 C C . PRO A 1 82 ? 18.365 3.398 -10.307 1.00 62.75 82 PRO A C 1
ATOM 627 O O . PRO A 1 82 ? 17.925 2.776 -9.346 1.00 62.75 82 PRO A O 1
ATOM 630 N N . ARG A 1 83 ? 19.045 4.544 -10.150 1.00 64.94 83 ARG A N 1
ATOM 631 C CA . ARG A 1 83 ? 19.299 5.170 -8.840 1.00 64.94 83 ARG A CA 1
ATOM 632 C C . ARG A 1 83 ? 18.156 6.057 -8.344 1.00 64.94 83 ARG A C 1
ATOM 634 O O . ARG A 1 83 ? 18.195 6.476 -7.193 1.00 64.94 83 ARG A O 1
ATOM 641 N N . HIS A 1 84 ? 17.170 6.361 -9.184 1.00 70.88 84 HIS A N 1
ATOM 642 C CA . HIS A 1 84 ? 16.044 7.224 -8.834 1.00 70.88 84 HIS A CA 1
ATOM 643 C C . HIS A 1 84 ? 14.743 6.437 -8.901 1.00 70.88 84 HIS A C 1
ATOM 645 O O . HIS A 1 84 ? 14.387 5.941 -9.966 1.00 70.88 84 HIS A O 1
ATOM 651 N N . ILE A 1 85 ? 14.021 6.364 -7.784 1.00 77.31 85 ILE A N 1
ATOM 652 C CA . ILE A 1 85 ? 12.664 5.815 -7.741 1.00 77.31 85 ILE A CA 1
ATOM 653 C C . ILE A 1 85 ? 11.703 6.877 -8.278 1.00 77.31 85 ILE A C 1
ATOM 655 O O . ILE A 1 85 ? 11.641 7.979 -7.739 1.00 77.31 85 ILE A O 1
ATOM 659 N N . ALA A 1 86 ? 10.984 6.553 -9.353 1.00 79.88 86 ALA A N 1
ATOM 660 C CA . ALA A 1 86 ? 10.000 7.447 -9.959 1.00 79.88 86 ALA A CA 1
ATOM 661 C C . ALA A 1 86 ? 8.706 7.503 -9.139 1.00 79.88 86 ALA A C 1
ATOM 663 O O . ALA A 1 86 ? 8.132 8.572 -8.962 1.00 79.88 86 ALA A O 1
ATOM 664 N N . HIS A 1 87 ? 8.244 6.346 -8.663 1.00 84.44 87 HIS A N 1
ATOM 665 C CA . HIS A 1 87 ? 7.042 6.191 -7.844 1.00 84.44 87 HIS A CA 1
ATOM 666 C C . HIS A 1 87 ? 7.095 4.863 -7.077 1.00 84.44 87 HIS A C 1
ATOM 668 O O . HIS A 1 87 ? 7.971 4.024 -7.314 1.00 84.44 87 HIS A O 1
ATOM 674 N N . THR A 1 88 ? 6.164 4.675 -6.140 1.00 89.44 88 THR A N 1
ATOM 675 C CA . THR A 1 88 ? 6.044 3.435 -5.362 1.00 89.44 88 THR A CA 1
ATOM 676 C C . THR A 1 88 ? 4.703 2.765 -5.611 1.00 89.44 88 THR A C 1
ATOM 678 O O . THR A 1 88 ? 3.673 3.428 -5.724 1.00 89.44 88 THR A O 1
ATOM 681 N N . CYS A 1 89 ? 4.720 1.442 -5.672 1.00 91.31 89 CYS A N 1
ATOM 682 C CA . CYS A 1 89 ? 3.540 0.614 -5.866 1.00 91.31 89 CYS A CA 1
ATOM 683 C C . CYS A 1 89 ? 3.287 -0.273 -4.653 1.00 91.31 89 CYS A C 1
ATOM 685 O O . CYS A 1 89 ? 4.218 -0.610 -3.921 1.00 91.31 89 CYS A O 1
ATOM 687 N N . VAL A 1 90 ? 2.031 -0.664 -4.456 1.00 92.00 90 VAL A N 1
ATOM 688 C CA . VAL A 1 90 ? 1.650 -1.680 -3.470 1.00 92.00 90 VAL A CA 1
ATOM 689 C C . VAL A 1 90 ? 2.196 -3.032 -3.918 1.00 92.00 90 VAL A C 1
ATOM 691 O O . VAL A 1 90 ? 1.952 -3.452 -5.047 1.00 92.00 90 VAL A O 1
ATOM 694 N N . HIS A 1 91 ? 2.934 -3.693 -3.031 1.00 90.62 91 HIS A N 1
ATOM 695 C CA . HIS A 1 91 ? 3.488 -5.029 -3.251 1.00 90.62 91 HIS A CA 1
ATOM 696 C C . HIS A 1 91 ? 2.729 -6.089 -2.449 1.00 90.62 91 HIS A C 1
ATOM 698 O O . HIS A 1 91 ? 2.421 -7.159 -2.963 1.00 90.62 91 HIS A O 1
ATOM 704 N N . HIS A 1 92 ? 2.401 -5.778 -1.197 1.00 92.19 92 HIS A N 1
ATOM 705 C CA . HIS A 1 92 ? 1.662 -6.667 -0.310 1.00 92.19 92 HIS A CA 1
ATOM 706 C C . HIS A 1 92 ? 0.704 -5.859 0.562 1.00 92.19 92 HIS A C 1
ATOM 708 O O . HIS A 1 92 ? 1.019 -4.732 0.961 1.00 92.19 92 HIS A O 1
ATOM 714 N N . VAL A 1 93 ? -0.465 -6.431 0.847 1.00 94.75 93 VAL A N 1
ATOM 715 C CA . VAL A 1 93 ? -1.443 -5.873 1.783 1.00 94.75 93 VAL A CA 1
ATOM 716 C C . VAL A 1 93 ? -1.874 -6.940 2.777 1.00 94.75 93 VAL A C 1
ATOM 718 O O . VAL A 1 93 ? -2.416 -7.967 2.379 1.00 94.75 93 VAL A O 1
ATOM 721 N N . THR A 1 94 ? -1.724 -6.643 4.065 1.00 95.62 94 THR A N 1
ATOM 722 C CA . THR A 1 94 ? -2.348 -7.400 5.157 1.00 95.62 94 THR A CA 1
ATOM 723 C C . THR A 1 94 ? -3.521 -6.607 5.727 1.00 95.62 94 THR A C 1
ATOM 725 O O . THR A 1 94 ? -3.369 -5.419 6.009 1.00 95.62 94 THR A O 1
ATOM 728 N N . VAL A 1 95 ? -4.662 -7.257 5.967 1.00 94.38 95 VAL A N 1
ATOM 729 C CA . VAL A 1 95 ? -5.804 -6.698 6.713 1.00 94.38 95 VAL A CA 1
ATOM 730 C C . VAL A 1 95 ? -6.100 -7.567 7.932 1.00 94.38 95 VAL A C 1
ATOM 732 O O . VAL A 1 95 ? -6.244 -8.783 7.780 1.00 94.38 95 VAL A O 1
ATOM 735 N N . ASP A 1 96 ? -6.199 -6.954 9.116 1.00 89.81 96 ASP A N 1
ATOM 736 C CA . ASP A 1 96 ? -6.456 -7.627 10.400 1.00 89.81 96 ASP A CA 1
ATOM 737 C C . ASP A 1 96 ? -7.272 -6.819 11.427 1.00 89.81 96 ASP A C 1
ATOM 739 O O . ASP A 1 96 ? -7.562 -5.622 11.185 1.00 89.81 96 ASP A O 1
#